Protein AF-A0A5K1A240-F1 (afdb_monomer_lite)

InterPro domains:
  IPR013783 Immunoglobulin-like fold [G3DSA:2.60.40.10] (21-85)
  IPR032350 Nbr1, FW domain [PF16158] (36-81)
  IPR032350 Nbr1, FW domain [cd14947] (25-85)

Structure (mmCIF, N/CA/C/O backbone):
data_AF-A0A5K1A240-F1
#
_entry.id   AF-A0A5K1A240-F1
#
loop_
_atom_site.group_PDB
_atom_site.id
_atom_site.type_symbol
_atom_site.label_atom_id
_atom_site.label_alt_id
_atom_site.label_comp_id
_atom_site.label_asym_id
_atom_site.label_entity_id
_atom_site.label_seq_id
_atom_site.pdbx_PDB_ins_code
_atom_site.Cartn_x
_atom_site.Cartn_y
_atom_site.Cartn_z
_atom_site.occupancy
_atom_site.B_iso_or_equiv
_atom_site.auth_seq_id
_atom_site.auth_comp_id
_atom_site.auth_asym_id
_atom_site.auth_atom_id
_atom_site.pdbx_PDB_model_num
ATOM 1 N N . HIS A 1 1 ? -3.083 11.010 4.585 1.00 47.69 1 HIS A N 1
ATOM 2 C CA . HIS A 1 1 ? -2.624 10.016 3.596 1.00 47.69 1 HIS A CA 1
ATOM 3 C C . HIS A 1 1 ? -1.131 9.761 3.759 1.00 47.69 1 HIS A C 1
ATOM 5 O O . HIS A 1 1 ? -0.362 10.696 3.529 1.00 47.69 1 HIS A O 1
ATOM 11 N N . PRO A 1 2 ? -0.709 8.556 4.184 1.00 49.25 2 PRO A N 1
ATOM 12 C CA . PRO A 1 2 ? 0.697 8.180 4.121 1.00 49.25 2 PRO A CA 1
ATOM 13 C C . PRO A 1 2 ? 1.178 8.347 2.682 1.00 49.25 2 PRO A C 1
ATOM 15 O O . PRO A 1 2 ? 0.524 7.912 1.732 1.00 49.25 2 PRO A O 1
ATOM 18 N N . ARG A 1 3 ? 2.284 9.068 2.512 1.00 53.50 3 ARG A N 1
ATOM 19 C CA . ARG A 1 3 ? 2.955 9.096 1.216 1.00 53.50 3 ARG A CA 1
ATOM 20 C C . ARG A 1 3 ? 3.643 7.742 1.073 1.00 53.50 3 ARG A C 1
ATOM 22 O O . ARG A 1 3 ? 4.204 7.255 2.044 1.00 53.50 3 ARG A O 1
ATOM 29 N N . PHE A 1 4 ? 3.576 7.141 -0.105 1.00 56.94 4 PHE A N 1
ATOM 30 C CA . PHE A 1 4 ? 4.352 5.953 -0.448 1.00 56.94 4 PHE A CA 1
ATOM 31 C C . PHE A 1 4 ? 5.269 6.365 -1.586 1.00 56.94 4 PHE A C 1
ATOM 33 O O . PHE A 1 4 ? 4.809 6.713 -2.674 1.00 56.94 4 PHE A O 1
ATOM 40 N N . GLY A 1 5 ? 6.563 6.444 -1.296 1.00 44.53 5 GLY A N 1
ATOM 41 C CA . GLY A 1 5 ? 7.563 6.774 -2.298 1.00 44.53 5 GLY A CA 1
ATOM 42 C C . GLY A 1 5 ? 7.883 5.538 -3.126 1.00 44.53 5 GLY A C 1
ATOM 43 O O . GLY A 1 5 ? 8.253 4.508 -2.570 1.00 44.53 5 GLY A O 1
ATOM 44 N N 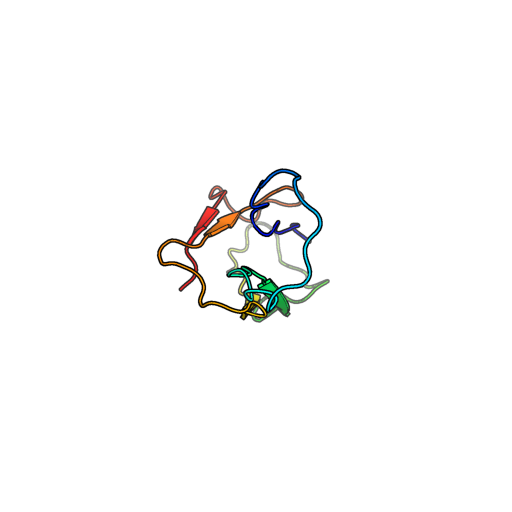. GLY A 1 6 ? 7.768 5.641 -4.450 1.00 49.94 6 GLY A N 1
ATOM 45 C CA . GLY A 1 6 ? 8.466 4.717 -5.339 1.00 49.94 6 GLY A CA 1
ATOM 46 C C . GLY A 1 6 ? 9.977 4.881 -5.156 1.00 49.94 6 GLY A C 1
ATOM 47 O O . GLY A 1 6 ? 10.464 5.999 -4.978 1.00 49.94 6 GLY A O 1
ATOM 48 N N . PHE A 1 7 ? 10.711 3.769 -5.163 1.00 48.91 7 PHE A N 1
ATOM 49 C CA . PHE A 1 7 ? 12.165 3.757 -5.005 1.00 48.91 7 PHE A CA 1
ATOM 50 C C . PHE A 1 7 ? 12.846 4.671 -6.045 1.00 48.91 7 PHE A C 1
ATOM 52 O O . PHE A 1 7 ? 12.645 4.465 -7.246 1.00 48.91 7 PHE A O 1
ATOM 59 N N . PRO A 1 8 ? 13.683 5.649 -5.646 1.00 39.94 8 PRO A N 1
ATOM 60 C CA . PRO A 1 8 ? 14.485 6.398 -6.597 1.00 39.94 8 PRO A CA 1
ATOM 61 C C . PRO A 1 8 ? 15.677 5.537 -7.020 1.00 39.94 8 PRO A C 1
ATOM 63 O O . PRO A 1 8 ? 16.645 5.360 -6.280 1.00 39.94 8 PRO A O 1
ATOM 66 N N . CYS A 1 9 ? 15.633 4.998 -8.236 1.00 48.84 9 CYS A N 1
ATOM 67 C CA . CYS A 1 9 ? 16.824 4.437 -8.862 1.00 48.84 9 CYS A CA 1
ATOM 68 C C . CYS A 1 9 ? 17.741 5.599 -9.277 1.00 48.84 9 CYS A C 1
ATOM 70 O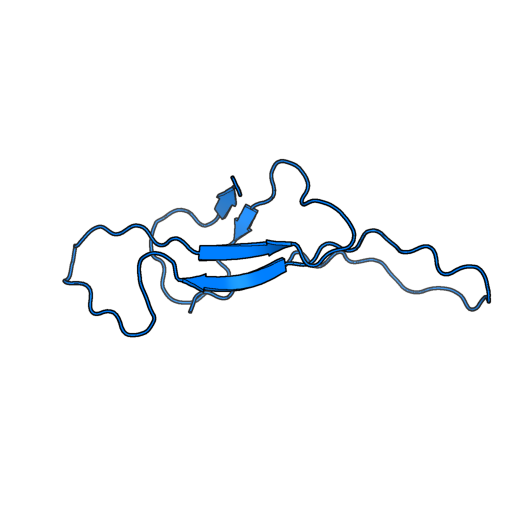 O . CYS A 1 9 ? 17.563 6.194 -10.339 1.00 48.84 9 CYS A O 1
ATOM 72 N N . HIS A 1 10 ? 1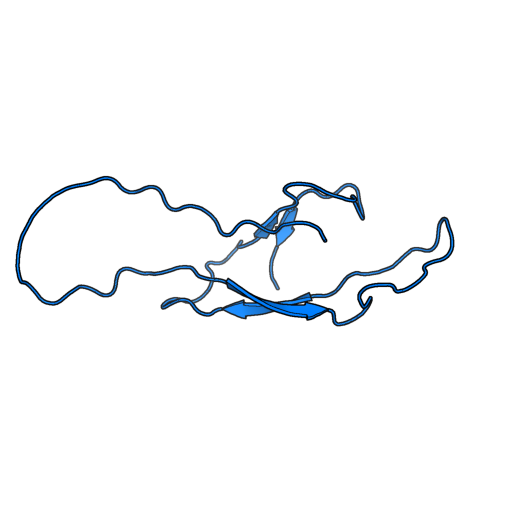8.719 5.945 -8.439 1.00 47.38 10 HIS A N 1
ATOM 73 C CA . HIS A 1 10 ? 19.811 6.836 -8.830 1.00 47.38 10 HIS A CA 1
ATOM 74 C C . HIS A 1 10 ? 20.585 6.211 -9.998 1.00 47.38 10 HIS A C 1
ATOM 76 O O . HIS A 1 10 ? 21.143 5.127 -9.837 1.00 47.38 10 HIS A O 1
ATOM 82 N N . HIS A 1 11 ? 20.673 6.885 -11.148 1.00 51.41 11 HIS A N 1
ATOM 83 C CA . HIS A 1 11 ? 21.776 6.668 -12.087 1.00 51.41 11 HIS A CA 1
ATOM 84 C C . HIS A 1 11 ? 22.137 7.951 -12.838 1.00 51.41 11 HIS A C 1
ATOM 86 O O . HIS A 1 11 ? 21.275 8.648 -13.369 1.00 51.41 11 HIS A O 1
ATOM 92 N N . GLY A 1 12 ? 23.437 8.243 -12.815 1.00 39.25 12 GLY A N 1
ATOM 93 C CA . GLY A 1 12 ? 24.055 9.490 -13.235 1.00 39.25 12 GLY A CA 1
ATOM 94 C C . GLY A 1 12 ? 23.970 9.830 -14.723 1.00 39.25 12 GLY A C 1
ATOM 95 O O . GLY A 1 12 ? 23.590 9.032 -15.581 1.00 39.25 12 GLY A O 1
ATOM 96 N N . HIS A 1 13 ? 24.367 11.074 -14.982 1.00 53.56 13 HIS A N 1
ATOM 97 C CA . HIS A 1 13 ? 24.603 11.684 -16.286 1.00 53.56 13 HIS A CA 1
ATOM 98 C C . HIS A 1 13 ? 25.583 10.871 -17.145 1.00 53.56 13 HIS A C 1
ATOM 100 O O . HIS A 1 13 ? 26.555 10.366 -16.604 1.00 53.56 13 HIS A O 1
ATOM 106 N N . HIS A 1 14 ? 25.360 10.812 -18.468 1.00 44.28 14 HIS A N 1
ATOM 107 C CA . HIS A 1 14 ? 26.356 11.064 -19.534 1.00 44.28 14 HIS A CA 1
ATOM 108 C C . HIS A 1 14 ? 25.782 10.760 -20.938 1.00 44.28 14 HIS A C 1
ATOM 110 O O . HIS A 1 14 ? 25.146 9.732 -21.148 1.00 44.28 14 HIS A O 1
ATOM 116 N N . GLY A 1 15 ? 26.099 11.632 -21.910 1.00 40.84 15 GLY A N 1
ATOM 117 C CA . GLY A 1 15 ? 26.336 11.244 -23.313 1.00 40.84 15 GLY A CA 1
ATOM 118 C C . GLY A 1 15 ? 25.225 11.496 -24.342 1.00 40.84 15 GLY A C 1
ATOM 119 O O . GLY A 1 15 ? 24.171 10.873 -24.308 1.00 40.84 15 GLY A O 1
ATOM 120 N N . ARG A 1 16 ? 25.508 12.373 -25.317 1.00 58.75 16 ARG A N 1
ATOM 121 C CA . ARG A 1 16 ? 24.731 12.595 -26.551 1.00 58.75 16 ARG A CA 1
ATOM 122 C C . ARG A 1 16 ? 24.924 11.415 -27.520 1.00 58.75 16 ARG A C 1
ATOM 124 O O . ARG A 1 16 ? 26.061 11.032 -27.766 1.00 58.75 16 ARG A O 1
ATOM 131 N N . GLY A 1 17 ? 23.847 10.909 -28.126 1.00 44.00 17 GLY A N 1
ATOM 132 C CA . GLY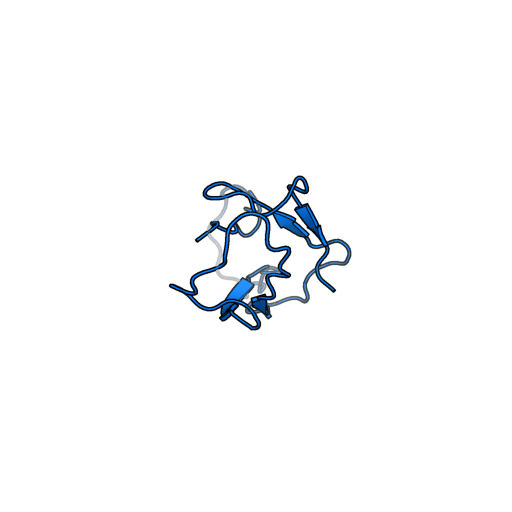 A 1 17 ? 23.912 9.947 -29.236 1.00 44.00 17 GLY A CA 1
ATOM 133 C C . GLY A 1 17 ? 22.531 9.461 -29.689 1.00 44.00 17 GLY A C 1
ATOM 134 O O . GLY A 1 17 ? 21.759 8.949 -28.882 1.00 44.00 17 GLY A O 1
ATOM 135 N N . HIS A 1 18 ? 22.208 9.637 -30.974 1.00 55.88 18 HIS A N 1
ATOM 136 C CA . HIS A 1 18 ? 21.032 9.051 -31.624 1.00 55.88 18 HIS A CA 1
ATOM 137 C C . HIS A 1 18 ? 21.256 7.544 -31.832 1.00 55.88 18 HIS A C 1
ATOM 139 O O . HIS A 1 18 ? 22.070 7.140 -32.651 1.00 55.88 18 HIS A O 1
ATOM 145 N N . GLY A 1 19 ? 20.515 6.720 -31.100 1.00 44.28 19 GLY A N 1
ATOM 146 C CA . GLY A 1 19 ? 20.460 5.265 -31.232 1.00 44.28 19 GLY A CA 1
ATOM 147 C C . GLY A 1 19 ? 19.197 4.791 -30.526 1.00 44.28 19 GLY A C 1
ATOM 148 O O . GLY A 1 19 ? 18.761 5.457 -29.585 1.00 44.28 19 GLY A O 1
ATOM 149 N N . MET A 1 20 ? 18.557 3.730 -31.029 1.00 54.75 20 MET A N 1
ATOM 150 C CA . MET A 1 20 ? 17.300 3.167 -30.512 1.00 54.75 20 MET A CA 1
ATOM 151 C C . MET A 1 20 ? 17.246 3.311 -28.993 1.00 54.75 20 MET A C 1
ATOM 153 O O . MET A 1 20 ? 18.068 2.728 -28.291 1.00 54.75 20 MET A O 1
ATOM 157 N N . LYS A 1 21 ? 16.336 4.164 -28.498 1.00 57.19 21 LYS A N 1
ATOM 158 C CA . LYS A 1 21 ? 16.177 4.408 -27.065 1.00 57.19 21 LYS A CA 1
ATOM 159 C C . LYS A 1 21 ? 15.836 3.063 -26.443 1.00 57.19 21 LYS A C 1
ATOM 161 O O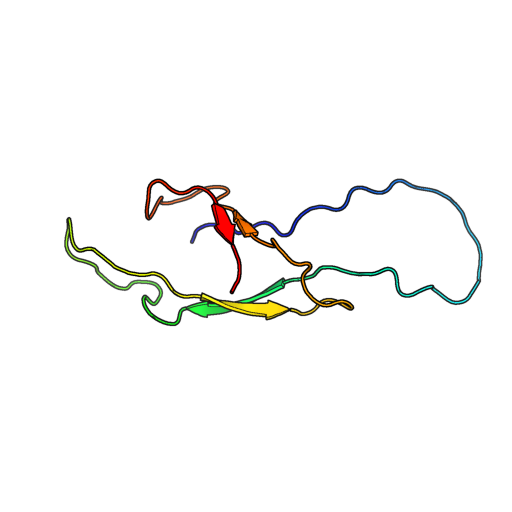 . LYS A 1 21 ? 14.679 2.653 -26.489 1.00 57.19 21 LYS A O 1
ATOM 166 N N . HIS A 1 22 ? 16.837 2.356 -25.921 1.00 52.12 22 HIS A N 1
ATOM 167 C CA . HIS A 1 22 ? 16.613 1.176 -25.110 1.00 52.12 22 HIS A CA 1
ATOM 168 C C . HIS A 1 22 ? 15.589 1.599 -24.064 1.00 52.12 22 HIS A C 1
ATOM 170 O O . HIS A 1 22 ? 15.850 2.529 -23.293 1.00 52.12 22 HIS A O 1
ATOM 176 N N . CYS A 1 23 ? 14.397 0.997 -24.103 1.00 62.53 23 CYS A N 1
ATOM 177 C CA . CYS A 1 23 ? 13.413 1.193 -23.054 1.00 62.53 23 CYS A CA 1
ATOM 178 C C . CYS A 1 23 ? 14.055 0.648 -21.787 1.00 62.53 23 CYS A C 1
ATOM 180 O O . CYS A 1 23 ? 14.057 -0.558 -21.552 1.00 62.53 23 CYS A O 1
ATOM 182 N N . ARG A 1 24 ? 14.698 1.534 -21.020 1.00 77.38 24 ARG A N 1
ATOM 183 C CA . ARG A 1 24 ? 15.284 1.153 -19.745 1.00 77.38 24 ARG A CA 1
ATOM 184 C C . ARG A 1 24 ? 14.153 0.586 -18.883 1.00 77.38 24 ARG A C 1
ATOM 186 O O . ARG A 1 24 ? 13.059 1.161 -18.899 1.00 77.38 24 ARG A O 1
ATOM 193 N N . PRO A 1 25 ? 14.390 -0.526 -18.167 1.00 79.69 25 PRO A N 1
ATOM 194 C CA . PRO A 1 25 ? 13.443 -1.035 -17.190 1.00 79.69 25 PRO A CA 1
ATOM 195 C C . PRO A 1 25 ? 13.005 0.103 -16.276 1.00 79.69 25 PRO A C 1
ATOM 197 O O . PRO A 1 25 ? 13.836 0.765 -15.653 1.00 79.69 25 PRO A O 1
ATOM 200 N N . LYS A 1 26 ? 11.705 0.376 -16.262 1.00 87.44 26 LYS A N 1
ATOM 201 C CA . LYS A 1 26 ? 11.115 1.478 -15.518 1.00 87.44 26 LYS A CA 1
ATOM 202 C C . LYS A 1 26 ? 10.175 0.884 -14.487 1.00 87.44 26 LYS A C 1
ATOM 204 O O . LYS A 1 26 ? 9.144 0.324 -14.855 1.00 87.44 26 LYS A O 1
ATOM 209 N N . LEU A 1 27 ? 10.546 0.999 -13.218 1.00 89.25 27 LEU A N 1
ATOM 210 C CA . LEU A 1 27 ? 9.671 0.666 -12.102 1.00 89.25 27 LEU A CA 1
ATOM 211 C C . LEU A 1 27 ? 8.772 1.863 -11.831 1.00 89.25 27 LEU A C 1
ATOM 213 O O . LEU A 1 27 ? 9.255 2.960 -11.572 1.00 89.25 27 LEU A O 1
ATOM 217 N N . GLU A 1 28 ? 7.468 1.651 -11.921 1.00 90.75 28 GLU A N 1
ATOM 218 C CA . GLU A 1 28 ? 6.468 2.673 -11.635 1.00 90.75 28 GLU A CA 1
ATOM 219 C C . GLU A 1 28 ? 5.295 2.030 -10.910 1.00 90.75 28 GLU A C 1
ATOM 221 O O . GLU A 1 28 ? 4.926 0.876 -11.155 1.00 90.75 28 GLU A O 1
ATOM 226 N N . SER A 1 29 ? 4.675 2.800 -10.032 1.00 90.00 29 SER A N 1
ATOM 227 C CA . SER A 1 29 ? 3.476 2.398 -9.316 1.00 90.00 29 SER A CA 1
ATOM 228 C C . SER A 1 29 ? 2.473 3.542 -9.342 1.00 90.00 29 SER A C 1
ATOM 230 O O . SER A 1 29 ? 2.823 4.720 -9.311 1.00 90.00 29 SER A O 1
ATOM 232 N N . ARG A 1 30 ? 1.195 3.192 -9.450 1.00 91.88 30 ARG A N 1
ATOM 233 C CA . ARG A 1 30 ? 0.095 4.149 -9.430 1.00 91.88 30 ARG A CA 1
ATOM 234 C C . ARG A 1 30 ? -0.956 3.679 -8.444 1.00 91.88 30 ARG A C 1
ATOM 236 O O . ARG A 1 30 ? -1.431 2.549 -8.541 1.00 91.88 30 ARG A O 1
ATOM 243 N N . PHE A 1 31 ? -1.334 4.561 -7.530 1.00 91.00 31 PHE A N 1
ATOM 244 C CA . PHE A 1 31 ? -2.487 4.350 -6.668 1.00 91.00 31 PHE A CA 1
ATOM 245 C C . PHE A 1 31 ? -3.773 4.340 -7.502 1.00 91.00 31 PHE A C 1
ATOM 247 O O . PHE A 1 31 ? -3.963 5.212 -8.355 1.00 91.00 31 PHE A O 1
ATOM 254 N N . ILE A 1 32 ? -4.628 3.342 -7.280 1.00 92.62 32 ILE A N 1
ATOM 255 C CA . ILE A 1 32 ? -5.957 3.277 -7.893 1.00 92.62 32 ILE A CA 1
ATOM 256 C C . ILE A 1 32 ? -7.000 3.774 -6.895 1.00 92.62 32 ILE A C 1
ATOM 258 O O . ILE A 1 32 ? -7.717 4.718 -7.209 1.00 92.62 32 ILE A O 1
ATOM 262 N N . GLN A 1 33 ? -7.098 3.129 -5.731 1.00 90.56 33 GLN A N 1
ATOM 263 C CA . GLN A 1 33 ? -8.105 3.445 -4.717 1.00 90.56 33 GLN A CA 1
ATOM 264 C C . GLN A 1 33 ? -7.810 2.764 -3.378 1.00 90.56 33 GLN A C 1
ATOM 266 O O . GLN A 1 33 ? -7.112 1.744 -3.319 1.00 90.56 33 GLN A O 1
ATOM 271 N N . ASP A 1 34 ? -8.445 3.268 -2.327 1.00 92.00 34 ASP A N 1
ATOM 272 C CA . ASP A 1 34 ? -8.676 2.515 -1.103 1.00 92.00 34 ASP A CA 1
ATOM 273 C C . ASP A 1 34 ? -9.724 1.422 -1.344 1.00 92.00 34 ASP A C 1
ATOM 275 O O . ASP A 1 34 ? -10.689 1.604 -2.092 1.00 92.00 34 ASP A O 1
ATOM 279 N N . VAL A 1 35 ? -9.522 0.263 -0.725 1.00 92.75 35 VAL A N 1
ATOM 280 C CA . VAL A 1 35 ? -10.434 -0.882 -0.845 1.00 92.75 35 VAL A CA 1
ATOM 281 C C . VAL A 1 35 ? -11.286 -1.042 0.411 1.00 92.75 35 VAL A C 1
ATOM 283 O O . VAL A 1 35 ? -12.476 -1.308 0.293 1.00 92.75 35 VAL A O 1
ATOM 286 N N . THR A 1 36 ? -10.704 -0.871 1.601 1.00 90.56 36 THR A N 1
ATOM 287 C CA . THR A 1 36 ? -11.407 -1.117 2.875 1.00 90.56 36 THR A CA 1
ATOM 288 C C . THR A 1 36 ? -11.824 0.154 3.601 1.00 90.56 36 THR A C 1
ATOM 290 O O . THR A 1 36 ? -12.987 0.300 3.958 1.00 90.56 36 THR A O 1
ATOM 293 N N . ILE A 1 37 ? -10.888 1.077 3.830 1.00 89.25 37 ILE A N 1
ATOM 294 C CA . ILE A 1 37 ? -11.131 2.307 4.592 1.00 89.25 37 ILE A CA 1
ATOM 295 C C . ILE A 1 37 ? -11.000 3.488 3.641 1.00 89.25 37 ILE A C 1
ATOM 297 O O . ILE A 1 37 ? -9.890 3.802 3.219 1.00 89.25 37 ILE A O 1
ATOM 301 N N . LEU A 1 38 ? -12.112 4.130 3.297 1.00 88.38 38 LEU A N 1
ATOM 302 C CA . LEU A 1 38 ? -12.124 5.300 2.417 1.00 88.38 38 LEU A CA 1
ATOM 303 C C . LEU A 1 38 ? -11.665 6.558 3.161 1.00 88.38 38 LEU A C 1
ATOM 305 O O . LEU A 1 38 ? -11.682 6.616 4.395 1.00 88.38 38 LEU A O 1
ATOM 309 N N . ASP A 1 39 ? -11.310 7.590 2.408 1.00 86.00 39 ASP A N 1
ATOM 310 C CA . ASP A 1 39 ? -11.037 8.905 2.977 1.00 86.00 39 ASP A CA 1
ATOM 311 C C . ASP A 1 39 ? -12.222 9.452 3.772 1.00 86.00 39 ASP A C 1
ATOM 313 O O . ASP A 1 39 ? -13.373 9.380 3.348 1.00 86.00 39 ASP A O 1
ATOM 317 N N . GLY A 1 40 ? -11.923 10.002 4.950 1.00 84.94 40 GLY A N 1
ATOM 318 C CA . GLY A 1 40 ? -12.933 10.543 5.859 1.00 84.94 40 GLY A CA 1
ATOM 319 C C . GLY A 1 40 ? -13.724 9.489 6.638 1.00 84.94 40 GLY A C 1
ATOM 320 O O . GLY A 1 40 ? -14.616 9.860 7.398 1.00 84.94 40 GLY A O 1
ATOM 321 N N . THR A 1 41 ? -13.405 8.196 6.499 1.00 90.12 41 THR A N 1
ATOM 322 C CA . THR A 1 41 ? -14.028 7.148 7.321 1.00 90.12 41 THR A CA 1
ATOM 323 C C . THR A 1 41 ? -13.703 7.385 8.794 1.00 90.12 41 THR A C 1
ATOM 325 O O . THR A 1 41 ? -12.536 7.407 9.188 1.00 90.12 41 THR A O 1
ATOM 328 N N . LEU A 1 42 ? -14.742 7.537 9.616 1.00 91.25 42 LEU A N 1
ATOM 329 C CA . LEU A 1 42 ? -14.602 7.616 11.064 1.00 91.25 42 LEU A CA 1
ATOM 330 C C . LEU A 1 42 ? -14.417 6.209 11.630 1.00 91.25 42 LEU A C 1
ATOM 332 O O . LEU A 1 42 ? -15.265 5.338 11.444 1.00 91.25 42 LEU A O 1
ATOM 336 N N . VAL A 1 43 ? -13.311 6.004 12.338 1.00 90.06 43 VAL A N 1
ATOM 337 C CA . VAL A 1 43 ? -13.003 4.759 13.043 1.00 90.06 43 VAL A CA 1
ATOM 338 C C . VAL A 1 43 ? -13.006 5.060 14.536 1.00 90.06 43 VAL A C 1
ATOM 340 O O . VAL A 1 43 ? -12.398 6.038 14.975 1.00 90.06 43 VAL A O 1
ATOM 343 N N . ALA A 1 44 ? -13.721 4.253 15.319 1.00 94.12 44 ALA A N 1
ATOM 344 C CA . ALA A 1 44 ? -13.772 4.441 16.762 1.00 94.12 44 ALA A CA 1
ATOM 345 C C . ALA A 1 44 ? -12.385 4.194 17.395 1.00 94.12 44 ALA A C 1
ATOM 347 O O . ALA A 1 44 ? -11.621 3.357 16.901 1.00 94.12 44 ALA A O 1
ATOM 348 N N . PRO A 1 45 ? -12.045 4.880 18.503 1.00 90.56 45 PRO A N 1
ATOM 349 C CA . PRO A 1 45 ? -10.779 4.662 19.197 1.00 90.56 45 PRO A CA 1
ATOM 350 C C . PRO A 1 45 ? -10.548 3.183 19.529 1.00 90.56 45 PRO A C 1
ATOM 352 O O . PRO A 1 45 ? -11.491 2.468 19.863 1.00 90.56 45 PRO A O 1
ATOM 355 N N . ASN A 1 46 ? -9.292 2.733 19.449 1.00 88.75 46 ASN A N 1
ATOM 356 C CA . ASN A 1 46 ? -8.868 1.351 19.725 1.00 88.75 46 ASN A CA 1
ATOM 357 C C . ASN A 1 46 ? -9.529 0.269 18.850 1.00 88.75 46 ASN A C 1
ATOM 359 O O . ASN A 1 46 ? -9.440 -0.915 19.171 1.00 88.75 46 ASN A O 1
ATOM 363 N N . THR A 1 47 ? -10.181 0.645 17.747 1.00 91.44 47 THR A N 1
ATOM 364 C CA . THR A 1 47 ? -10.759 -0.329 16.816 1.00 91.44 47 THR A CA 1
ATOM 365 C C . THR A 1 47 ? -9.675 -0.818 15.856 1.00 91.44 47 THR A C 1
ATOM 367 O O . THR A 1 47 ? -9.134 -0.002 15.105 1.00 91.44 47 THR A O 1
ATOM 370 N N . PRO A 1 48 ? -9.343 -2.121 15.843 1.00 90.31 48 PRO A N 1
ATOM 371 C CA . PRO A 1 48 ? -8.426 -2.663 14.853 1.00 90.31 48 PRO A CA 1
ATOM 372 C C . PRO A 1 48 ? -9.067 -2.590 13.466 1.00 90.31 48 PRO A C 1
ATOM 374 O O . PRO A 1 48 ? -10.253 -2.873 13.293 1.00 90.31 48 PRO A O 1
ATOM 377 N N . PHE A 1 49 ? -8.274 -2.229 12.465 1.00 89.25 49 PHE A N 1
ATOM 378 C CA . PHE A 1 49 ? -8.714 -2.214 11.077 1.00 89.25 49 PHE A CA 1
ATOM 379 C C . PHE A 1 49 ? -7.578 -2.636 10.151 1.00 89.25 49 PHE A C 1
ATOM 381 O O . PHE A 1 49 ? -6.401 -2.476 10.466 1.00 89.25 49 PHE A O 1
ATOM 388 N N . THR A 1 50 ? -7.941 -3.136 8.972 1.00 89.88 50 THR A N 1
ATOM 389 C CA . THR A 1 50 ? -6.989 -3.465 7.909 1.00 89.88 50 THR A CA 1
ATOM 390 C C . THR A 1 50 ? -7.159 -2.471 6.776 1.00 89.88 50 THR A C 1
ATOM 392 O O . THR A 1 50 ? -8.233 -2.372 6.178 1.00 89.88 50 THR A O 1
ATOM 395 N N . LYS A 1 51 ? -6.100 -1.726 6.459 1.00 88.12 51 LYS A N 1
ATOM 396 C CA . LYS A 1 51 ? -6.073 -0.812 5.317 1.00 88.12 51 LYS A CA 1
ATOM 397 C C . LYS A 1 51 ? -5.581 -1.566 4.082 1.00 88.12 51 LYS A C 1
ATOM 399 O O . LYS A 1 51 ? -4.441 -2.010 4.049 1.00 88.12 51 LYS A O 1
ATOM 404 N N . ILE A 1 52 ? -6.439 -1.694 3.073 1.00 90.81 52 ILE A N 1
ATOM 405 C CA . ILE A 1 52 ? -6.105 -2.332 1.796 1.00 90.81 52 ILE A CA 1
ATOM 406 C C . ILE A 1 52 ? -6.118 -1.268 0.703 1.00 90.81 52 ILE A C 1
ATOM 408 O O . ILE A 1 52 ? -7.099 -0.532 0.552 1.00 90.81 52 ILE A O 1
ATOM 412 N N . TRP A 1 53 ? -5.041 -1.214 -0.078 1.00 90.56 53 TRP A N 1
ATOM 413 C CA . TRP A 1 53 ? -4.913 -0.335 -1.234 1.00 90.56 53 TRP A CA 1
ATOM 414 C C . TRP A 1 53 ? -4.851 -1.136 -2.518 1.00 90.56 53 TRP A C 1
ATOM 416 O O . TRP A 1 53 ? -4.121 -2.120 -2.627 1.00 90.56 53 TRP A O 1
ATOM 426 N N . ARG A 1 54 ? -5.555 -0.652 -3.538 1.00 91.62 54 ARG A N 1
ATOM 427 C CA . ARG A 1 54 ? -5.396 -1.159 -4.891 1.00 91.62 54 ARG A CA 1
ATOM 428 C C . ARG A 1 54 ? -4.326 -0.344 -5.604 1.00 91.62 54 ARG A C 1
ATOM 430 O O . ARG A 1 54 ? -4.499 0.850 -5.853 1.00 91.62 54 ARG A O 1
ATOM 437 N N . MET A 1 55 ? -3.238 -1.010 -5.964 1.00 92.69 55 MET A N 1
ATOM 438 C CA . MET A 1 55 ? -2.110 -0.430 -6.689 1.00 92.69 55 MET A CA 1
ATOM 439 C C . MET A 1 55 ? -2.040 -0.994 -8.112 1.00 92.69 55 MET A C 1
ATOM 441 O O . MET A 1 55 ? -2.405 -2.141 -8.362 1.00 92.69 55 MET A O 1
ATOM 445 N N . ARG A 1 56 ? -1.548 -0.193 -9.059 1.00 91.62 56 ARG A N 1
ATOM 446 C CA . ARG A 1 56 ? -1.256 -0.605 -10.437 1.00 91.62 56 ARG A CA 1
ATOM 447 C C . ARG A 1 56 ? 0.229 -0.460 -10.726 1.00 91.62 56 ARG A C 1
ATOM 449 O O . ARG A 1 56 ? 0.766 0.643 -10.618 1.00 91.62 56 ARG A O 1
ATOM 456 N N . ASN A 1 57 ? 0.858 -1.522 -11.219 1.00 92.69 57 ASN A N 1
ATOM 457 C CA . ASN A 1 57 ? 2.144 -1.400 -11.895 1.00 92.69 57 ASN A CA 1
ATOM 458 C C . ASN A 1 57 ? 1.929 -0.699 -13.246 1.00 92.69 57 ASN A C 1
ATOM 460 O O . ASN A 1 57 ? 1.240 -1.217 -14.125 1.00 92.69 57 ASN A O 1
ATOM 464 N N . SER A 1 58 ? 2.461 0.515 -13.373 1.00 91.75 58 SER A N 1
ATOM 465 C CA . SER A 1 58 ? 2.412 1.308 -14.614 1.00 91.75 58 SER A CA 1
ATOM 466 C C . SER A 1 58 ? 3.792 1.408 -15.275 1.00 91.75 58 SER A C 1
ATOM 468 O O . SER A 1 58 ? 4.019 2.273 -16.120 1.00 91.75 58 SER A O 1
ATOM 470 N N . GLY A 1 59 ? 4.725 0.561 -14.837 1.00 91.06 59 GLY A N 1
ATOM 471 C CA . GLY A 1 59 ? 6.088 0.471 -15.328 1.00 91.06 59 GLY A CA 1
ATOM 472 C C . GLY A 1 59 ? 6.198 -0.357 -16.600 1.00 91.06 59 GLY A C 1
ATOM 473 O O . GLY A 1 59 ? 5.218 -0.883 -17.123 1.00 91.06 59 GLY A O 1
ATOM 474 N N . THR A 1 60 ? 7.424 -0.475 -17.100 1.00 92.19 60 THR A N 1
ATOM 475 C CA . THR A 1 60 ? 7.739 -1.311 -18.270 1.00 92.19 60 THR A CA 1
ATOM 476 C C . THR A 1 60 ? 8.155 -2.730 -17.887 1.00 92.19 60 THR A C 1
ATOM 478 O O . THR A 1 60 ? 8.343 -3.564 -18.768 1.00 92.19 60 THR A O 1
ATOM 481 N N . VAL A 1 61 ? 8.294 -3.010 -16.587 1.00 92.25 61 VAL A N 1
ATOM 482 C CA . VAL A 1 61 ? 8.662 -4.321 -16.042 1.00 92.25 61 VAL A CA 1
ATOM 483 C C . VAL A 1 61 ? 7.783 -4.684 -14.839 1.00 92.25 61 VAL A C 1
ATOM 485 O O . VAL A 1 61 ? 7.307 -3.779 -14.144 1.00 92.25 61 VAL A O 1
ATOM 488 N N . PRO A 1 62 ? 7.568 -5.985 -14.563 1.00 91.88 62 PRO A N 1
ATOM 489 C CA . PRO A 1 62 ? 6.937 -6.441 -13.328 1.00 91.88 62 PRO A CA 1
ATOM 490 C C . PRO A 1 62 ? 7.668 -5.911 -12.092 1.00 91.88 62 PRO A C 1
ATOM 492 O O . PRO A 1 62 ? 8.872 -5.644 -12.141 1.00 91.88 62 PRO A O 1
ATOM 495 N N . TRP A 1 63 ? 6.951 -5.780 -10.977 1.00 91.69 63 TRP A N 1
ATOM 496 C CA . TRP A 1 63 ? 7.615 -5.512 -9.708 1.00 91.69 63 TRP A CA 1
ATOM 497 C C . TRP A 1 63 ? 8.492 -6.718 -9.349 1.00 91.69 63 TRP A C 1
ATOM 499 O O . TRP A 1 63 ? 8.024 -7.854 -9.463 1.00 91.69 63 TRP A O 1
ATOM 509 N N . PRO A 1 64 ? 9.761 -6.505 -8.968 1.00 92.19 64 PRO A N 1
ATOM 510 C CA . PRO A 1 64 ? 10.621 -7.596 -8.545 1.00 92.19 64 PRO A CA 1
ATOM 511 C C . PRO A 1 64 ? 10.044 -8.318 -7.318 1.00 92.19 64 PRO A C 1
ATOM 513 O O . PRO A 1 64 ? 9.341 -7.693 -6.518 1.00 92.19 64 PRO A O 1
ATOM 516 N N . PRO A 1 65 ? 10.390 -9.598 -7.107 1.00 91.19 65 PRO A N 1
ATOM 517 C CA . PRO A 1 65 ? 10.122 -10.265 -5.837 1.00 91.19 65 PRO A CA 1
ATOM 518 C C . PRO A 1 65 ? 10.680 -9.441 -4.672 1.00 91.19 65 PRO A C 1
ATOM 520 O O . PRO A 1 65 ? 11.756 -8.845 -4.817 1.00 91.19 65 PRO A O 1
ATOM 523 N N . ARG A 1 66 ? 9.999 -9.435 -3.519 1.00 89.69 66 ARG A N 1
ATOM 524 C CA . ARG A 1 66 ? 10.374 -8.619 -2.352 1.00 89.69 66 ARG A CA 1
ATOM 525 C C . ARG A 1 66 ? 10.249 -7.117 -2.585 1.00 89.69 66 ARG A C 1
ATOM 527 O O . ARG A 1 66 ? 11.014 -6.325 -2.032 1.00 89.69 66 ARG A O 1
ATOM 534 N N . THR A 1 67 ? 9.276 -6.699 -3.391 1.00 91.69 67 THR A N 1
ATOM 535 C CA . THR A 1 67 ? 8.880 -5.285 -3.461 1.00 91.69 67 THR A CA 1
ATOM 536 C C . THR A 1 67 ? 8.044 -4.936 -2.236 1.00 91.69 67 THR A C 1
ATOM 538 O O . THR A 1 67 ? 7.139 -5.679 -1.888 1.00 91.69 67 THR A O 1
ATOM 541 N N . HIS A 1 68 ? 8.334 -3.806 -1.594 1.00 90.75 68 HIS A N 1
ATOM 542 C CA . HIS A 1 68 ? 7.678 -3.399 -0.351 1.00 90.75 68 HIS A CA 1
ATOM 543 C C . HIS A 1 68 ? 7.008 -2.029 -0.482 1.00 90.75 68 HIS A C 1
ATOM 545 O O . HIS A 1 68 ? 7.504 -1.142 -1.182 1.00 90.75 68 HIS A O 1
ATOM 551 N N . LEU A 1 69 ? 5.913 -1.841 0.249 1.00 89.19 69 LEU A N 1
ATOM 552 C CA . LEU A 1 69 ? 5.352 -0.537 0.582 1.00 89.19 69 LEU A CA 1
ATOM 553 C C . LEU A 1 69 ? 6.048 -0.009 1.832 1.00 89.19 69 LEU A C 1
ATOM 555 O O . LEU A 1 69 ? 6.073 -0.694 2.847 1.00 89.19 69 LEU A O 1
ATOM 559 N N . LEU A 1 70 ? 6.594 1.206 1.761 1.00 90.69 70 LEU A N 1
ATOM 560 C CA . LEU A 1 70 ? 7.329 1.842 2.856 1.00 90.69 70 LEU A CA 1
ATOM 561 C C . LEU A 1 70 ? 6.559 3.034 3.417 1.00 90.69 70 LEU A C 1
ATOM 563 O O . LEU A 1 70 ? 6.190 3.945 2.671 1.00 90.69 70 LEU A O 1
ATOM 567 N N . TRP A 1 71 ? 6.379 3.075 4.734 1.00 87.56 71 TRP A N 1
ATOM 568 C CA . TRP A 1 71 ? 5.874 4.266 5.408 1.00 87.56 71 TRP A CA 1
ATOM 569 C C . TRP A 1 71 ? 6.942 5.366 5.383 1.00 87.56 71 TRP A C 1
ATOM 571 O O . TRP A 1 71 ? 8.028 5.200 5.934 1.00 87.56 71 TRP A O 1
ATOM 581 N N . ILE A 1 72 ? 6.634 6.508 4.761 1.00 87.56 72 ILE A N 1
ATOM 582 C CA . ILE A 1 72 ? 7.545 7.670 4.701 1.00 87.56 72 ILE A CA 1
ATOM 583 C C . ILE A 1 72 ? 6.997 8.915 5.419 1.00 87.56 72 ILE A C 1
ATOM 585 O O . ILE A 1 72 ? 7.539 10.009 5.263 1.00 87.56 72 ILE A O 1
ATOM 589 N N . GLY A 1 73 ? 5.917 8.777 6.197 1.00 86.06 73 GLY A N 1
ATOM 590 C CA . GLY A 1 73 ? 5.371 9.848 7.038 1.00 86.06 73 GLY A CA 1
ATOM 591 C C . GLY A 1 73 ? 3.843 9.893 7.100 1.00 86.06 73 GLY A C 1
ATOM 592 O O . GLY A 1 73 ? 3.152 9.208 6.345 1.00 86.06 73 GLY A O 1
ATOM 593 N N . GLY A 1 74 ? 3.322 10.756 7.975 1.00 85.31 74 GLY A N 1
ATOM 594 C CA . GLY A 1 74 ? 1.893 10.862 8.290 1.00 85.31 74 GLY A CA 1
ATOM 595 C C . GLY A 1 74 ? 1.492 9.954 9.452 1.00 85.31 74 GLY A C 1
ATOM 596 O O . GLY A 1 74 ? 2.342 9.554 10.246 1.00 85.31 74 GLY A O 1
ATOM 597 N N . ASP A 1 75 ? 0.208 9.624 9.540 1.00 80.69 75 ASP A N 1
ATOM 598 C CA . ASP A 1 75 ? -0.306 8.764 10.606 1.00 80.69 75 ASP A CA 1
ATOM 599 C C . ASP A 1 75 ? 0.231 7.337 10.463 1.00 80.69 75 ASP A C 1
ATOM 601 O O . ASP A 1 75 ? 0.309 6.785 9.359 1.00 80.69 75 ASP A O 1
ATOM 605 N N . ARG A 1 76 ? 0.636 6.748 11.589 1.00 79.44 76 ARG A N 1
ATOM 606 C CA . ARG A 1 76 ? 1.027 5.340 11.662 1.00 79.44 76 ARG A CA 1
ATOM 607 C C . ARG A 1 76 ? -0.201 4.508 11.991 1.00 79.44 76 ARG A C 1
ATOM 609 O O . ARG A 1 76 ? -0.886 4.779 12.971 1.00 79.44 76 ARG A O 1
ATOM 616 N N . PHE A 1 77 ? -0.455 3.497 11.169 1.00 75.75 77 PHE A N 1
ATOM 617 C CA . PHE A 1 77 ? -1.551 2.548 11.374 1.00 75.75 77 PHE A CA 1
ATOM 618 C C . PHE A 1 77 ? -1.102 1.259 12.081 1.00 75.75 77 PHE A C 1
ATOM 620 O O . PHE A 1 77 ? -1.938 0.428 12.414 1.00 75.75 77 PHE A O 1
ATOM 627 N N . GLY A 1 78 ? 0.202 1.105 12.321 1.00 82.69 78 GLY A N 1
ATOM 628 C CA . GLY A 1 78 ? 0.812 -0.022 13.018 1.00 82.69 78 GLY A CA 1
ATOM 629 C C . GLY A 1 78 ? 2.299 0.232 13.271 1.00 82.69 78 GLY A C 1
ATOM 630 O O . GLY A 1 78 ? 2.816 1.301 12.925 1.00 82.69 78 GLY A O 1
ATOM 631 N N . ASP A 1 79 ? 2.966 -0.753 13.869 1.00 85.31 79 ASP A N 1
ATOM 632 C CA . ASP A 1 79 ? 4.396 -0.687 14.197 1.00 85.31 79 ASP A CA 1
ATOM 633 C C . ASP A 1 79 ? 5.296 -0.999 12.992 1.00 85.31 79 ASP A C 1
ATOM 635 O O . ASP A 1 79 ? 6.441 -0.540 12.926 1.00 85.31 79 ASP A O 1
ATOM 639 N N . ASP A 1 80 ? 4.764 -1.720 12.002 1.00 87.19 80 ASP A N 1
ATOM 640 C CA . ASP A 1 80 ? 5.493 -2.061 10.788 1.00 87.19 80 ASP A CA 1
ATOM 641 C C . ASP A 1 80 ? 5.703 -0.836 9.896 1.00 87.19 80 ASP A C 1
ATOM 643 O O . ASP A 1 80 ? 4.780 -0.108 9.524 1.00 87.19 80 ASP A O 1
ATOM 647 N N . THR A 1 81 ? 6.959 -0.624 9.509 1.00 86.88 81 THR A N 1
ATOM 648 C CA . THR A 1 81 ? 7.354 0.468 8.606 1.00 86.88 81 THR A CA 1
ATOM 649 C C . THR A 1 81 ? 7.427 0.030 7.144 1.00 86.88 81 THR A C 1
ATOM 651 O O . THR A 1 81 ? 7.536 0.878 6.253 1.00 86.88 81 THR A O 1
ATOM 654 N N . SER A 1 82 ? 7.330 -1.278 6.886 1.00 88.75 82 SER A N 1
ATOM 655 C CA . SER A 1 82 ? 7.357 -1.872 5.555 1.00 88.75 82 SER A CA 1
ATOM 656 C C . SER A 1 82 ? 6.463 -3.105 5.468 1.00 88.75 82 SER A C 1
ATOM 658 O O . SER A 1 82 ? 6.512 -3.937 6.367 1.00 88.75 82 SER A O 1
ATOM 660 N N . VAL A 1 83 ? 5.731 -3.267 4.368 1.00 89.50 83 VAL A N 1
ATOM 661 C CA . VAL A 1 83 ? 4.952 -4.484 4.073 1.00 89.50 83 VAL A C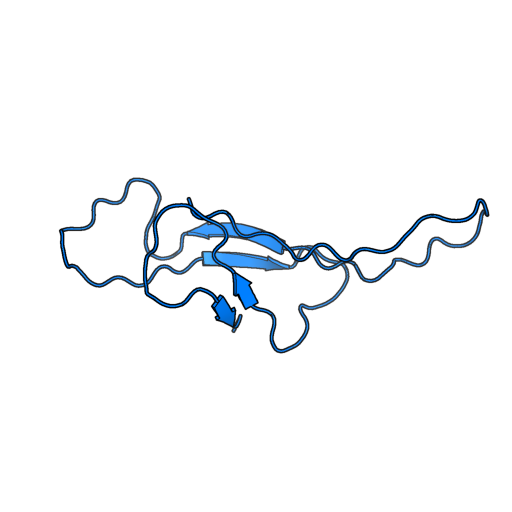A 1
ATOM 662 C C . VAL A 1 83 ? 5.281 -4.953 2.657 1.00 89.50 83 VAL A C 1
ATOM 664 O O . VAL A 1 83 ? 5.330 -4.126 1.745 1.00 89.50 83 VAL A O 1
ATOM 667 N N . GLU A 1 84 ? 5.549 -6.247 2.467 1.00 90.88 84 GLU A N 1
ATOM 668 C CA . GLU A 1 84 ? 5.802 -6.832 1.141 1.00 90.88 84 GLU A CA 1
ATOM 669 C C . GLU A 1 84 ? 4.514 -6.841 0.298 1.00 90.88 84 GLU A C 1
ATOM 671 O O . GLU A 1 84 ? 3.419 -7.032 0.821 1.00 90.88 84 GLU A O 1
ATOM 676 N N . LEU A 1 85 ? 4.634 -6.583 -1.006 1.00 86.81 85 LEU A N 1
ATOM 677 C CA . LEU A 1 85 ? 3.523 -6.684 -1.948 1.00 86.81 85 LEU A CA 1
ATOM 678 C C . LEU A 1 85 ? 3.237 -8.153 -2.269 1.00 86.81 85 LEU A C 1
ATOM 680 O O . LEU A 1 85 ? 4.132 -8.861 -2.731 1.00 86.81 85 LEU A O 1
ATOM 684 N N . GLU A 1 86 ? 1.982 -8.553 -2.074 1.00 78.06 86 GLU A N 1
ATOM 685 C CA . GLU A 1 86 ? 1.428 -9.843 -2.514 1.00 78.06 86 GLU A CA 1
ATOM 686 C C . GLU A 1 86 ? 1.028 -9.840 -3.999 1.00 78.06 86 GLU A C 1
ATOM 688 O O . GLU A 1 86 ? 0.558 -8.788 -4.506 1.00 78.06 86 GLU A O 1
#

Foldseek 3Di:
DFDWDDDDPDDDDDDDDDDPPPQPWFWDKDWDAWDFAHPPRDDDPPDQDDTDTDMDGPTPDDDDFQDWGAGPDDDDNDPDRIDGDD

Secondary structure (DSSP, 8-state):
----PPP-----------S---------EEEEEESSS-TT----TT------EEEEE-SSSPPPTT-EEE--SS--SSS-SEEE--

Organism: NCBI:txid210225

Sequence (86 aa):
HPRFGGFPCHHGHHGRGHGMKHCRPKLESRFIQDVTILDGTLVAPNTPFTKIWRMRNSGTVPWPPRTHLLWIGGDRFGDDTSVELE

Radius of gyration: 17.45 Å; chains: 1; bounding box: 41×23×51 Å

pLDDT: mean 78.36, std 17.87, range [39.25, 94.12]